Protein AF-X0ZA15-F1 (afdb_monomer_lite)

Secondary structure (DSSP, 8-state):
--SSTT----PPPPPTTS---HHHHHHH--TT--EEEEESSPTTT-----HHHHHHHHHHHHHTT-EEEEE-TTTT---TT-----GGGSTTTGGGEEEE--HHHHTS-GGG---

Radius of gyration: 14.62 Å; chains: 1; bounding box: 36×33×31 Å

Sequence (115 aa):
MSAFFDLRVIEVERKSDFSPNIDKIKKSITDKTKAILINSPNNPTGYSLSTNELQEIVEIVKKHDLYLISDEVYENYLYDDSKHTSPASLNDMFERTITINAMSKLYSATGFRLG

Structure (mmCIF, N/CA/C/O backbone):
data_AF-X0ZA15-F1
#
_entry.id   AF-X0ZA15-F1
#
loop_
_atom_site.group_PDB
_atom_site.id
_atom_site.type_symbol
_atom_site.label_atom_id
_atom_site.label_alt_id
_atom_site.label_comp_id
_atom_site.label_asym_id
_atom_site.label_entity_id
_atom_site.label_seq_id
_atom_site.pdbx_PDB_ins_code
_atom_site.Cartn_x
_atom_site.Cartn_y
_atom_site.Cartn_z
_atom_site.occupancy
_atom_site.B_iso_or_equiv
_atom_site.auth_seq_id
_atom_site.auth_comp_id
_atom_site.auth_asym_id
_atom_site.auth_atom_id
_atom_site.pdbx_PDB_model_num
ATOM 1 N N . MET A 1 1 ? -21.222 -8.356 -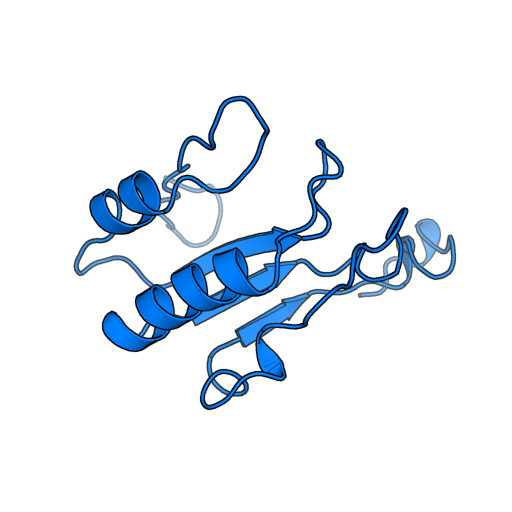4.571 1.00 56.59 1 MET A N 1
ATOM 2 C CA . MET A 1 1 ? -20.645 -9.337 -3.629 1.00 56.59 1 MET A CA 1
ATOM 3 C C . MET A 1 1 ? -19.514 -10.013 -4.381 1.00 56.59 1 MET A C 1
ATOM 5 O O . MET A 1 1 ? -19.732 -10.328 -5.545 1.00 56.59 1 MET A O 1
ATOM 9 N N . SER A 1 2 ? -18.304 -10.083 -3.817 1.00 63.50 2 SER A N 1
ATOM 10 C CA . SER A 1 2 ? -17.169 -10.747 -4.478 1.00 63.50 2 SER A CA 1
ATOM 11 C C . SER A 1 2 ? -17.536 -12.191 -4.835 1.00 63.50 2 SER A C 1
ATOM 13 O O . SER A 1 2 ? -18.229 -12.844 -4.060 1.00 63.50 2 SER A O 1
ATOM 15 N N . ALA A 1 3 ? -17.061 -12.695 -5.978 1.00 69.06 3 ALA A N 1
ATOM 16 C CA . ALA A 1 3 ? -17.222 -14.104 -6.359 1.00 69.06 3 ALA A CA 1
ATOM 17 C C . ALA A 1 3 ? -16.435 -15.063 -5.441 1.00 69.06 3 ALA A C 1
ATOM 19 O O . ALA A 1 3 ? -16.658 -16.269 -5.467 1.00 69.06 3 ALA A O 1
ATOM 20 N N . PHE A 1 4 ? -15.526 -14.520 -4.624 1.00 73.06 4 PHE A N 1
ATOM 21 C CA . PHE A 1 4 ? -14.681 -15.261 -3.698 1.00 73.06 4 PHE A CA 1
ATOM 22 C C . PHE A 1 4 ? -14.786 -14.668 -2.284 1.00 73.06 4 PHE A C 1
ATOM 24 O O . PHE A 1 4 ? -14.691 -13.449 -2.104 1.00 73.06 4 PHE A O 1
ATOM 31 N N . PHE A 1 5 ? -14.954 -15.542 -1.288 1.00 83.44 5 PHE A N 1
ATOM 32 C CA . PHE A 1 5 ? -14.894 -15.239 0.151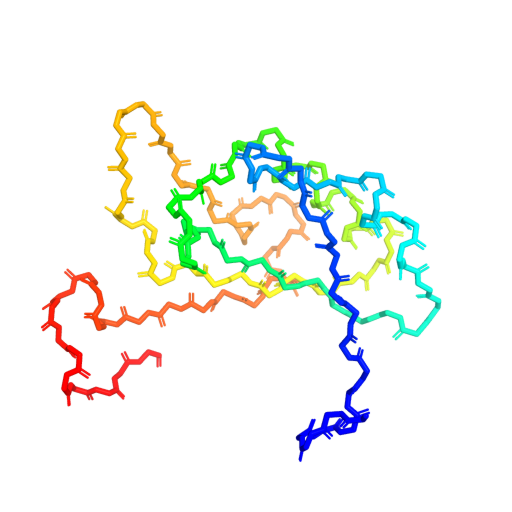 1.00 83.44 5 PHE A CA 1
ATOM 33 C C . PHE A 1 5 ? -15.931 -14.236 0.695 1.00 83.44 5 PHE A C 1
ATOM 35 O O . PHE A 1 5 ? -15.707 -13.657 1.755 1.00 83.44 5 PHE A O 1
ATOM 42 N N . ASP A 1 6 ? -17.044 -14.001 -0.011 1.00 87.00 6 ASP A N 1
ATOM 43 C CA . ASP A 1 6 ? -18.139 -13.110 0.422 1.00 87.00 6 ASP A CA 1
ATOM 44 C C . ASP A 1 6 ? -17.694 -11.692 0.837 1.00 87.00 6 ASP A C 1
ATOM 46 O O . ASP A 1 6 ? -18.347 -10.997 1.620 1.00 87.00 6 ASP A O 1
ATOM 50 N N . LEU A 1 7 ? -16.581 -11.221 0.268 1.00 91.00 7 LEU A N 1
ATOM 51 C CA . LEU A 1 7 ? -16.024 -9.905 0.564 1.00 91.00 7 LEU A CA 1
ATOM 52 C C . LEU A 1 7 ? -16.817 -8.785 -0.125 1.00 91.00 7 LEU A C 1
ATOM 54 O O . LEU A 1 7 ? -17.285 -8.905 -1.266 1.00 91.00 7 LEU A O 1
ATOM 58 N N . ARG A 1 8 ? -16.906 -7.638 0.558 1.00 93.25 8 ARG A N 1
ATOM 59 C CA . ARG A 1 8 ? -17.318 -6.363 -0.037 1.00 93.25 8 ARG A CA 1
ATOM 60 C C . ARG A 1 8 ? -16.074 -5.528 -0.323 1.00 93.25 8 ARG A C 1
ATOM 62 O O . ARG A 1 8 ? -15.485 -4.973 0.598 1.00 93.25 8 ARG A O 1
ATOM 69 N N . VAL A 1 9 ? -15.716 -5.419 -1.598 1.00 94.56 9 VAL A N 1
ATOM 70 C CA . VAL A 1 9 ? -14.638 -4.537 -2.056 1.00 94.56 9 VAL A CA 1
ATOM 71 C C . VAL A 1 9 ? -15.174 -3.112 -2.160 1.00 94.56 9 VAL A C 1
ATOM 73 O O . VAL A 1 9 ? -16.250 -2.891 -2.719 1.00 94.56 9 VAL A O 1
ATOM 76 N N . ILE A 1 10 ? -14.435 -2.161 -1.592 1.00 96.56 10 ILE A N 1
ATOM 77 C CA . ILE A 1 10 ? -14.678 -0.728 -1.747 1.00 96.56 10 ILE A CA 1
ATOM 78 C C . ILE A 1 10 ? -13.496 -0.159 -2.517 1.00 96.56 10 ILE A C 1
ATOM 80 O O . ILE A 1 10 ? -12.383 -0.105 -1.998 1.00 96.56 10 ILE A O 1
ATOM 84 N N . GLU A 1 11 ? -13.738 0.240 -3.759 1.00 96.56 11 GLU A N 1
ATOM 85 C CA . GLU A 1 11 ? -12.735 0.935 -4.556 1.00 96.56 11 GLU A CA 1
ATOM 86 C C . GLU A 1 11 ? -12.672 2.399 -4.124 1.00 96.56 11 GLU A C 1
ATOM 88 O O . GLU A 1 11 ? -13.690 3.093 -4.062 1.00 96.56 11 GLU A O 1
ATOM 93 N N . VAL A 1 12 ? -11.465 2.866 -3.811 1.00 97.69 12 VAL A N 1
ATOM 94 C CA . VAL A 1 12 ? -11.225 4.255 -3.432 1.00 97.69 12 VAL A CA 1
ATOM 95 C C . VAL A 1 12 ? -10.633 4.987 -4.624 1.00 97.69 12 VAL A C 1
ATOM 97 O O . VAL A 1 12 ? -9.548 4.663 -5.100 1.00 97.69 12 VAL A O 1
ATOM 100 N N . GLU A 1 13 ? -11.348 5.999 -5.100 1.00 96.44 13 GLU A N 1
ATOM 101 C CA . GLU A 1 13 ? -10.884 6.817 -6.212 1.00 96.44 13 GLU A CA 1
ATOM 102 C C . GLU A 1 13 ? -9.629 7.613 -5.814 1.00 96.44 13 GLU A C 1
ATOM 104 O O . GLU A 1 13 ? -9.646 8.424 -4.882 1.00 96.44 13 GLU A O 1
ATOM 109 N N . ARG A 1 14 ? -8.544 7.386 -6.550 1.00 96.12 14 ARG A N 1
ATOM 110 C CA . ARG A 1 14 ? -7.279 8.128 -6.465 1.00 96.12 14 ARG A CA 1
ATOM 111 C C . ARG A 1 14 ? -7.404 9.572 -6.960 1.00 96.12 14 ARG A C 1
ATOM 113 O O . ARG A 1 14 ? -8.439 9.981 -7.484 1.00 96.12 14 ARG A O 1
ATOM 120 N N . LYS A 1 15 ? -6.348 10.364 -6.781 1.00 97.94 15 LYS A N 1
ATOM 121 C CA . LYS A 1 15 ? -6.258 11.709 -7.369 1.00 97.94 15 LYS A CA 1
ATOM 122 C C . LYS A 1 15 ? -5.917 11.631 -8.866 1.00 97.94 15 LYS A C 1
ATOM 124 O O . LYS A 1 15 ? -5.568 10.570 -9.384 1.00 97.94 15 LYS A O 1
ATOM 129 N N . SER A 1 16 ? -6.024 12.759 -9.568 1.00 97.25 16 SER A N 1
ATOM 130 C CA . SER A 1 16 ? -5.769 12.854 -11.016 1.00 97.25 16 SER A CA 1
ATOM 131 C C . SER A 1 16 ? -4.322 12.547 -11.415 1.00 97.25 16 SER A C 1
ATOM 133 O O . SER A 1 16 ? -4.082 12.138 -12.543 1.00 97.25 16 SER A O 1
ATOM 135 N N . ASP A 1 17 ? -3.375 12.729 -10.496 1.00 96.31 17 ASP A N 1
ATOM 136 C CA . ASP A 1 17 ? -1.950 12.397 -10.643 1.00 96.31 17 ASP A CA 1
ATOM 137 C C . ASP A 1 17 ? -1.623 10.944 -10.250 1.00 96.31 17 ASP A C 1
ATOM 139 O O . ASP A 1 17 ? -0.460 10.566 -10.153 1.00 96.31 17 ASP A O 1
ATOM 143 N N . PHE A 1 18 ? -2.658 10.133 -10.014 1.00 96.44 18 PHE A N 1
ATOM 144 C CA . PHE A 1 18 ? -2.599 8.748 -9.553 1.00 96.44 18 PHE A CA 1
ATOM 145 C C . PHE A 1 18 ? -2.149 8.528 -8.105 1.00 96.44 18 PHE A C 1
ATOM 147 O O . PHE A 1 18 ? -2.189 7.380 -7.656 1.00 96.44 18 PHE A O 1
ATOM 154 N N . SER A 1 19 ? -1.837 9.590 -7.355 1.00 96.25 19 SER A N 1
ATOM 155 C CA . SER A 1 19 ? -1.539 9.493 -5.924 1.00 96.25 19 SER A CA 1
ATOM 156 C C . SER A 1 19 ? -2.757 9.026 -5.112 1.00 96.25 19 SER A C 1
ATOM 158 O O . SER A 1 19 ? -3.916 9.250 -5.510 1.00 96.25 19 SER A O 1
ATOM 160 N N . PRO A 1 20 ? -2.548 8.370 -3.956 1.00 97.06 20 PRO A N 1
ATOM 161 C CA . PRO A 1 20 ? -3.642 7.977 -3.081 1.00 97.06 20 PRO A CA 1
ATOM 162 C C . PRO A 1 20 ? -4.442 9.193 -2.593 1.00 97.06 20 PRO A C 1
ATOM 164 O O . PRO A 1 20 ? -3.913 10.253 -2.249 1.00 97.06 20 PRO A O 1
ATOM 167 N N . ASN A 1 21 ? -5.761 9.025 -2.508 1.00 97.94 21 ASN A N 1
ATOM 168 C CA . ASN A 1 21 ? -6.638 10.014 -1.893 1.00 97.94 21 ASN A CA 1
ATOM 169 C C . ASN A 1 21 ? -6.907 9.638 -0.430 1.00 97.94 21 ASN A C 1
ATOM 171 O O . ASN A 1 21 ? -7.891 8.968 -0.118 1.00 97.94 21 ASN A O 1
ATOM 175 N N . ILE A 1 22 ? -6.020 10.081 0.462 1.00 97.94 22 ILE A N 1
ATOM 176 C CA . ILE A 1 22 ? -6.044 9.761 1.897 1.00 97.94 22 ILE A CA 1
ATOM 177 C C . ILE A 1 22 ? -7.393 10.102 2.553 1.00 97.94 22 ILE A C 1
ATOM 179 O O . ILE A 1 22 ? -7.913 9.317 3.348 1.00 97.94 22 ILE A O 1
ATOM 183 N N . ASP A 1 23 ? -8.018 11.221 2.183 1.00 98.06 23 ASP A N 1
ATOM 184 C CA . ASP A 1 23 ? -9.322 11.612 2.729 1.00 98.06 23 ASP A CA 1
ATOM 185 C C . ASP A 1 23 ? -10.448 10.675 2.288 1.00 98.06 23 ASP A C 1
ATOM 187 O O . ASP A 1 23 ? -11.320 10.327 3.090 1.00 98.06 23 ASP A O 1
ATOM 191 N N . LYS A 1 24 ? -10.438 10.232 1.024 1.00 98.31 24 LYS A N 1
ATOM 192 C CA . LYS A 1 24 ? -11.405 9.238 0.542 1.00 98.31 24 LYS A CA 1
ATOM 193 C C . LYS A 1 24 ? -11.168 7.865 1.174 1.00 98.31 24 LYS A C 1
ATOM 195 O O . LYS A 1 24 ? -12.152 7.191 1.476 1.00 98.31 24 LYS A O 1
ATOM 200 N N . ILE A 1 25 ? -9.915 7.478 1.443 1.00 98.31 25 ILE A N 1
ATOM 201 C CA . ILE A 1 25 ? -9.602 6.249 2.195 1.00 98.31 25 ILE A CA 1
ATOM 202 C C . ILE A 1 25 ? -10.248 6.327 3.581 1.00 98.31 25 ILE A C 1
ATOM 204 O O . ILE A 1 25 ? -11.065 5.472 3.918 1.00 98.31 25 ILE A O 1
ATOM 208 N N . LYS A 1 26 ? -9.975 7.394 4.346 1.00 98.12 26 LYS A N 1
ATOM 209 C CA . LYS A 1 26 ? -10.539 7.600 5.694 1.00 98.12 26 LYS A CA 1
ATOM 210 C C . LYS A 1 26 ? -12.071 7.547 5.699 1.00 98.12 26 LYS A C 1
ATOM 212 O O . LYS A 1 26 ? -12.654 6.884 6.549 1.00 98.12 26 LYS A O 1
ATOM 217 N N . LYS A 1 27 ? -12.728 8.203 4.734 1.00 98.25 27 LYS A N 1
ATOM 218 C CA . LYS A 1 27 ? -14.201 8.219 4.606 1.00 98.25 27 LYS A CA 1
ATOM 219 C C . LYS A 1 27 ? -14.812 6.868 4.223 1.00 98.25 27 LYS A C 1
ATOM 221 O O . LYS A 1 27 ? -16.002 6.670 4.445 1.00 98.25 27 LYS A O 1
ATOM 226 N N . SER A 1 28 ? -14.029 5.968 3.633 1.00 98.00 28 SER A N 1
ATOM 227 C CA . SER A 1 28 ? -14.498 4.650 3.188 1.00 98.00 28 SER A CA 1
ATOM 228 C C . SER A 1 28 ? -14.434 3.586 4.288 1.00 98.00 28 SER A C 1
ATOM 230 O O . SER A 1 28 ? -14.975 2.493 4.120 1.00 98.00 28 SER A O 1
ATOM 232 N N . ILE A 1 29 ? -13.772 3.884 5.410 1.00 98.25 29 ILE A N 1
ATOM 233 C CA . ILE A 1 29 ? -13.631 2.959 6.535 1.00 98.25 29 ILE A CA 1
ATOM 234 C C . ILE A 1 29 ? -14.935 2.885 7.327 1.00 98.25 29 ILE A C 1
ATOM 236 O O . ILE A 1 29 ? -15.582 3.889 7.611 1.00 98.25 29 ILE A O 1
ATOM 240 N N . THR A 1 30 ? -15.300 1.664 7.703 1.00 97.81 30 THR A N 1
ATOM 241 C CA . THR A 1 30 ? -16.451 1.348 8.554 1.00 97.81 30 THR A CA 1
ATOM 242 C C . THR A 1 30 ? -16.042 0.292 9.578 1.00 97.81 30 THR A C 1
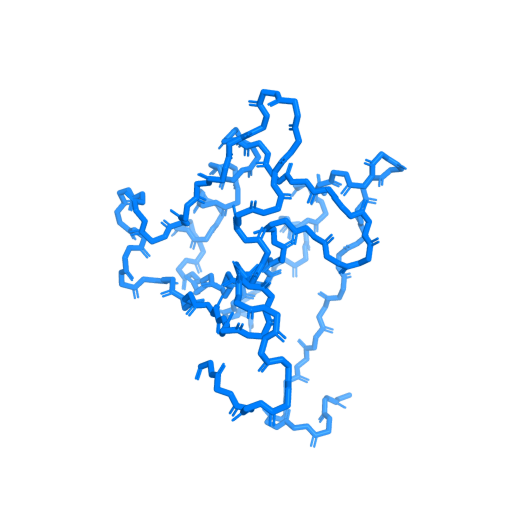ATOM 244 O O . THR A 1 30 ? -15.003 -0.346 9.419 1.00 97.81 30 THR A O 1
ATOM 247 N N . ASP A 1 31 ? -16.906 -0.005 10.547 1.00 97.44 31 ASP A N 1
ATOM 248 C CA . ASP A 1 31 ? -16.675 -1.082 11.529 1.00 97.44 31 ASP A CA 1
ATOM 249 C C . ASP A 1 31 ? -16.561 -2.484 10.890 1.00 97.44 31 ASP A C 1
ATOM 251 O O . ASP A 1 31 ? -16.126 -3.448 11.522 1.00 97.44 31 ASP A O 1
ATOM 255 N N . LYS A 1 32 ? -16.955 -2.618 9.614 1.00 96.88 32 LYS A N 1
ATOM 256 C CA . LYS A 1 32 ? -16.823 -3.854 8.830 1.00 96.88 32 LYS A CA 1
ATOM 257 C C . LYS A 1 32 ? -15.521 -3.931 8.031 1.00 96.88 32 LYS A C 1
ATOM 259 O O . LYS A 1 32 ? -15.244 -4.986 7.463 1.00 96.88 32 LYS A O 1
ATOM 264 N N . THR A 1 33 ? -14.741 -2.855 7.950 1.00 98.00 33 THR A N 1
ATOM 265 C CA . THR A 1 33 ? -13.461 -2.849 7.232 1.00 98.00 33 THR A CA 1
ATOM 266 C C . THR A 1 33 ? -12.466 -3.756 7.955 1.00 98.00 33 THR A C 1
ATOM 268 O O . THR A 1 33 ? -12.370 -3.722 9.178 1.00 98.00 33 THR A O 1
ATOM 271 N N . LYS A 1 34 ? -11.747 -4.600 7.203 1.00 97.50 34 LYS A N 1
ATOM 272 C CA . LYS A 1 34 ? -10.759 -5.551 7.753 1.00 97.50 34 LYS A CA 1
ATOM 273 C C . LYS A 1 34 ? -9.350 -5.359 7.216 1.00 97.50 34 LYS A C 1
ATOM 275 O O . LYS A 1 34 ? -8.390 -5.658 7.916 1.00 97.50 34 LYS A O 1
ATOM 280 N N . ALA A 1 35 ? -9.226 -4.856 5.994 1.00 98.06 35 ALA A N 1
ATOM 281 C CA . ALA A 1 35 ? -7.936 -4.633 5.373 1.00 98.06 35 ALA A CA 1
ATOM 282 C C . ALA A 1 35 ? -7.985 -3.461 4.395 1.00 98.06 35 ALA A C 1
ATOM 284 O O . ALA A 1 35 ? -9.050 -3.114 3.876 1.00 98.06 35 ALA A O 1
ATOM 285 N N . ILE A 1 36 ? -6.811 -2.900 4.127 1.00 98.44 36 ILE A N 1
ATOM 286 C CA . ILE A 1 36 ? -6.532 -2.030 2.986 1.00 98.44 36 ILE A CA 1
ATOM 287 C C . ILE A 1 36 ? -5.598 -2.803 2.056 1.00 98.44 36 ILE A C 1
ATOM 289 O O . ILE A 1 36 ? -4.659 -3.436 2.528 1.00 98.44 36 ILE A O 1
ATOM 293 N N . LEU A 1 37 ? -5.854 -2.759 0.749 1.00 98.31 37 LEU A N 1
ATOM 294 C CA . LEU A 1 37 ? -4.950 -3.295 -0.265 1.00 98.31 37 LEU A CA 1
ATOM 295 C C . LEU A 1 37 ? -4.292 -2.134 -1.002 1.00 98.31 37 LEU A C 1
ATOM 297 O O . LEU A 1 37 ? -4.986 -1.253 -1.510 1.00 98.31 37 LEU A O 1
ATOM 301 N N . ILE A 1 38 ? -2.967 -2.159 -1.074 1.00 98.19 38 ILE A N 1
ATOM 302 C CA . ILE A 1 38 ? -2.166 -1.251 -1.891 1.00 98.19 38 ILE A CA 1
ATOM 303 C C . ILE A 1 38 ? -1.333 -2.056 -2.884 1.00 98.19 38 ILE A C 1
ATOM 305 O O . ILE A 1 38 ? -0.933 -3.183 -2.606 1.00 98.19 38 ILE A O 1
ATOM 309 N N . ASN A 1 39 ? -1.059 -1.461 -4.041 1.00 97.94 39 ASN A N 1
ATOM 310 C CA . ASN A 1 39 ? -0.122 -1.999 -5.017 1.00 97.94 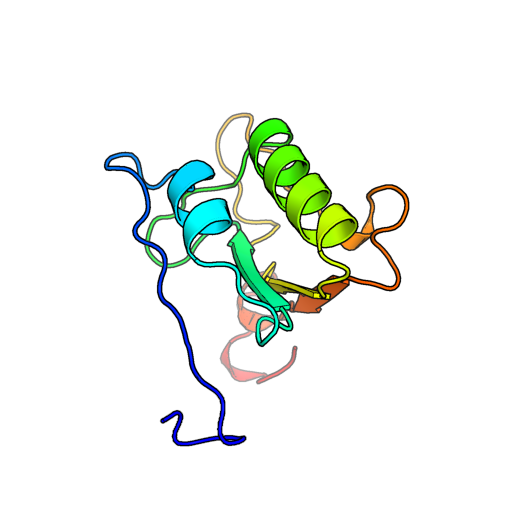39 ASN A CA 1
ATOM 311 C C . ASN A 1 39 ? 0.870 -0.898 -5.387 1.00 97.94 39 ASN A C 1
ATOM 313 O O . ASN A 1 39 ? 0.472 0.095 -6.002 1.00 97.94 39 ASN A O 1
ATOM 317 N N . SER A 1 40 ? 2.121 -1.064 -4.956 1.00 97.19 40 SER A N 1
ATOM 318 C CA . SER A 1 40 ? 3.189 -0.077 -5.105 1.00 97.19 40 SER A CA 1
ATOM 319 C C . SER A 1 40 ? 4.545 -0.780 -5.258 1.00 97.19 40 SER A C 1
ATOM 321 O O . SER A 1 40 ? 4.923 -1.517 -4.348 1.00 97.19 40 SER A O 1
ATOM 323 N N . PRO A 1 41 ? 5.300 -0.527 -6.343 1.00 97.12 41 PRO A N 1
ATOM 324 C CA . 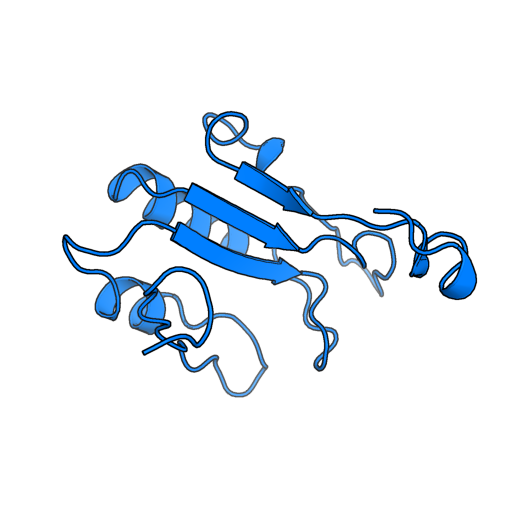PRO A 1 41 ? 4.928 0.264 -7.521 1.00 97.12 41 PRO A CA 1
ATOM 325 C C . PRO A 1 41 ? 3.671 -0.249 -8.240 1.00 97.12 41 PRO A C 1
ATOM 327 O O . PRO A 1 41 ? 3.450 -1.454 -8.379 1.00 97.12 41 PRO A O 1
ATOM 330 N N . ASN A 1 42 ? 2.810 0.683 -8.653 1.00 97.19 42 ASN A N 1
ATOM 331 C CA . ASN A 1 42 ? 1.465 0.368 -9.118 1.00 97.19 42 ASN A CA 1
ATOM 332 C C . ASN A 1 42 ? 1.433 -0.137 -10.564 1.00 97.19 42 ASN A C 1
ATOM 334 O O . ASN A 1 42 ? 1.951 0.496 -11.480 1.00 97.19 42 ASN A O 1
ATOM 338 N N . ASN A 1 43 ? 0.679 -1.203 -10.794 1.00 96.38 43 ASN A N 1
ATOM 339 C CA . ASN A 1 43 ? 0.123 -1.562 -12.089 1.00 96.38 43 ASN A CA 1
ATOM 340 C C . ASN A 1 43 ? -1.370 -1.163 -12.100 1.00 96.38 43 ASN A C 1
ATOM 342 O O . ASN A 1 43 ? -2.103 -1.595 -11.208 1.00 96.38 43 ASN A O 1
ATOM 346 N N . PRO A 1 44 ? -1.864 -0.373 -13.077 1.00 95.88 44 PRO A N 1
ATOM 347 C CA . PRO A 1 44 ? -1.239 -0.058 -14.364 1.00 95.88 44 PRO A CA 1
ATOM 348 C C . PRO A 1 44 ? -0.502 1.278 -14.464 1.00 95.88 44 PRO A C 1
ATOM 350 O O . PRO A 1 44 ? 0.027 1.566 -15.533 1.00 95.88 44 PRO A O 1
ATOM 353 N N . THR A 1 45 ? -0.481 2.126 -13.432 1.00 95.81 45 THR A N 1
ATOM 354 C CA . THR A 1 45 ? -0.043 3.523 -13.638 1.00 95.81 45 THR A CA 1
ATOM 355 C C . THR A 1 45 ? 1.428 3.808 -13.413 1.00 95.81 45 THR A C 1
ATOM 357 O O . THR A 1 45 ? 1.853 4.927 -13.672 1.00 95.81 45 THR A O 1
ATOM 360 N N . GLY A 1 46 ? 2.201 2.850 -12.908 1.00 94.56 46 GLY A N 1
ATOM 361 C CA . GLY A 1 46 ? 3.606 3.048 -12.545 1.00 94.56 46 GLY A CA 1
ATOM 362 C C . GLY A 1 46 ? 3.813 3.949 -11.323 1.00 94.56 46 G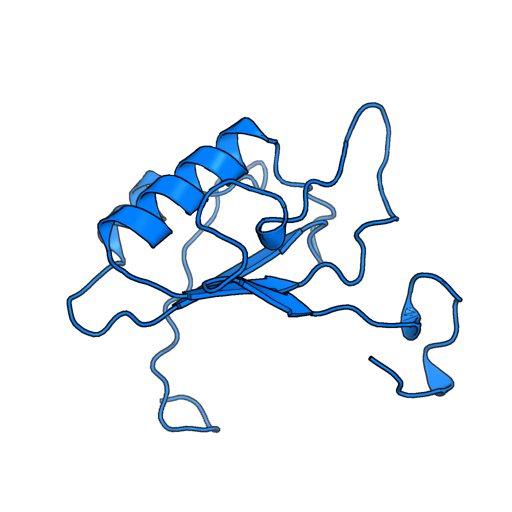LY A C 1
ATOM 363 O O . GLY A 1 46 ? 4.950 4.215 -10.946 1.00 94.56 46 GLY A O 1
ATOM 364 N N . TYR A 1 47 ? 2.733 4.421 -10.690 1.00 95.38 47 TYR A N 1
ATOM 365 C CA . TYR A 1 47 ? 2.825 5.291 -9.522 1.00 95.38 47 TYR A CA 1
ATOM 366 C C . TYR A 1 47 ? 3.447 4.524 -8.353 1.00 95.38 47 TYR A C 1
ATOM 368 O O . TYR A 1 47 ? 2.974 3.444 -7.998 1.00 95.38 47 TYR A O 1
ATOM 376 N N . SER A 1 48 ? 4.489 5.089 -7.753 1.00 95.75 48 SER A N 1
ATOM 377 C CA . SER A 1 48 ? 5.147 4.536 -6.570 1.00 95.75 48 SER A CA 1
ATOM 378 C C . SER A 1 48 ? 4.836 5.427 -5.379 1.00 95.75 48 SER A C 1
ATOM 380 O O . SER A 1 48 ? 5.046 6.636 -5.452 1.00 95.75 48 SER A O 1
ATOM 382 N N . LEU A 1 49 ? 4.319 4.837 -4.300 1.00 95.94 49 LEU A N 1
ATOM 383 C CA . LEU A 1 49 ? 4.001 5.578 -3.082 1.00 95.94 49 LEU A CA 1
ATOM 384 C C . LEU A 1 49 ? 5.259 6.230 -2.514 1.00 95.94 49 LEU A C 1
ATOM 386 O O . LEU A 1 49 ? 6.281 5.569 -2.321 1.00 95.94 49 LEU A O 1
ATOM 390 N N . SER A 1 50 ? 5.161 7.515 -2.184 1.00 94.06 50 SER A N 1
ATOM 391 C CA . SER A 1 50 ? 6.184 8.159 -1.367 1.00 94.06 50 SER A CA 1
ATOM 392 C C . SER A 1 50 ? 6.148 7.621 0.067 1.00 94.06 50 SER A C 1
ATOM 394 O O . SER A 1 50 ? 5.116 7.154 0.559 1.00 94.06 50 SER A O 1
ATOM 396 N N . THR A 1 51 ? 7.265 7.742 0.788 1.00 92.19 51 THR A N 1
ATOM 397 C CA . THR A 1 51 ? 7.334 7.368 2.209 1.00 92.19 51 THR A CA 1
ATOM 398 C C . THR A 1 51 ? 6.289 8.107 3.050 1.00 92.19 51 THR A C 1
ATOM 400 O O . THR A 1 51 ? 5.705 7.508 3.949 1.00 92.19 51 THR A O 1
ATOM 403 N N . ASN A 1 52 ? 6.005 9.375 2.738 1.00 94.56 52 ASN A N 1
ATOM 404 C CA . ASN A 1 52 ? 5.012 10.171 3.464 1.00 94.56 52 ASN A CA 1
ATOM 405 C C . ASN A 1 52 ? 3.590 9.631 3.254 1.00 94.56 52 ASN A C 1
ATOM 407 O O . ASN A 1 52 ? 2.851 9.455 4.217 1.00 94.56 52 ASN A O 1
ATOM 411 N N . GLU A 1 53 ? 3.217 9.310 2.015 1.00 96.81 53 GLU A N 1
ATOM 412 C CA . GLU A 1 53 ? 1.895 8.743 1.718 1.00 96.81 53 GLU A CA 1
ATOM 413 C C . GLU A 1 53 ? 1.726 7.354 2.331 1.00 96.81 53 GLU A C 1
ATOM 415 O O . GLU A 1 53 ? 0.659 7.030 2.857 1.00 96.81 53 GLU A O 1
ATOM 420 N N . LEU A 1 54 ? 2.786 6.538 2.310 1.00 97.44 54 LEU A N 1
ATOM 421 C CA . LEU A 1 54 ? 2.784 5.250 2.990 1.00 97.44 54 LEU A CA 1
ATOM 422 C C . LEU A 1 54 ? 2.579 5.421 4.502 1.00 97.44 54 LEU A C 1
ATOM 424 O O . LEU A 1 54 ? 1.775 4.697 5.085 1.00 97.44 54 LEU A O 1
ATOM 428 N N . GLN A 1 55 ? 3.252 6.388 5.132 1.00 97.25 55 GLN A N 1
ATOM 429 C CA . GLN A 1 55 ? 3.064 6.690 6.554 1.00 97.25 55 GLN A CA 1
ATOM 430 C C . GLN A 1 55 ? 1.622 7.104 6.864 1.00 97.25 55 GLN A C 1
ATOM 432 O O . GLN A 1 55 ? 1.048 6.614 7.832 1.00 97.25 55 GLN A O 1
ATOM 437 N N . GLU A 1 56 ? 0.989 7.931 6.027 1.00 98.31 56 GLU A N 1
ATOM 438 C CA . GLU A 1 56 ? -0.421 8.293 6.219 1.00 98.31 56 GLU A CA 1
ATOM 439 C C . GLU A 1 56 ? -1.352 7.073 6.162 1.00 98.31 56 GLU A C 1
ATOM 441 O O . GLU A 1 56 ? -2.297 6.977 6.949 1.00 98.31 56 GLU A O 1
ATOM 446 N N . ILE A 1 57 ? -1.084 6.121 5.262 1.00 98.38 57 ILE A N 1
ATOM 447 C CA . ILE A 1 57 ? -1.841 4.864 5.170 1.00 98.38 57 ILE A CA 1
ATOM 448 C C . ILE A 1 57 ? -1.582 3.985 6.399 1.00 98.38 57 ILE A C 1
ATOM 450 O O . ILE A 1 57 ? -2.529 3.449 6.974 1.00 98.38 57 ILE A O 1
ATOM 454 N N . VAL A 1 58 ? -0.330 3.867 6.841 1.00 98.12 58 VAL A N 1
ATOM 455 C CA . VAL A 1 58 ? 0.062 3.103 8.036 1.00 98.12 58 VAL A CA 1
ATOM 456 C C . VAL A 1 58 ? -0.635 3.629 9.286 1.00 98.12 58 VAL A C 1
ATOM 458 O O . VAL A 1 58 ? -1.196 2.843 10.046 1.00 98.12 58 VAL A O 1
ATOM 461 N N . GLU A 1 59 ? -0.692 4.946 9.475 1.00 98.38 59 GLU A N 1
ATOM 462 C CA . GLU A 1 59 ? -1.391 5.541 10.616 1.00 98.38 59 GLU A CA 1
ATOM 463 C C . GLU A 1 59 ? -2.893 5.229 10.597 1.00 98.38 59 GLU A C 1
ATOM 465 O O . GLU A 1 59 ? -3.488 4.953 11.640 1.00 98.38 59 GLU A O 1
ATOM 470 N N . ILE A 1 60 ? -3.518 5.193 9.415 1.00 98.38 60 ILE A N 1
ATOM 471 C CA . ILE A 1 60 ? -4.911 4.750 9.269 1.00 98.38 60 ILE A CA 1
ATOM 472 C C . ILE A 1 60 ? -5.052 3.274 9.660 1.00 98.38 60 ILE A C 1
ATOM 474 O O . ILE A 1 60 ? -5.953 2.930 10.427 1.00 98.38 60 ILE A O 1
ATOM 478 N N . VAL A 1 61 ? -4.171 2.408 9.154 1.00 98.56 61 VAL A N 1
ATOM 479 C CA . VAL A 1 61 ? -4.185 0.967 9.444 1.00 98.56 61 VAL A CA 1
ATOM 480 C C . VAL A 1 61 ? -4.056 0.717 10.946 1.00 98.56 61 VAL A C 1
ATOM 482 O O . VAL A 1 61 ? -4.872 -0.009 11.513 1.00 98.56 61 VAL A O 1
ATOM 485 N N . LYS A 1 62 ? -3.101 1.378 11.611 1.00 98.00 62 LYS A N 1
ATOM 486 C CA . LYS A 1 62 ? -2.886 1.279 13.062 1.00 98.00 62 LYS A CA 1
ATOM 487 C C . LYS A 1 62 ? -4.083 1.805 13.848 1.00 98.00 62 LYS A C 1
ATOM 489 O O . LYS A 1 62 ? -4.563 1.130 14.754 1.00 98.00 62 LYS A O 1
ATOM 494 N N . LYS A 1 63 ? -4.601 2.982 13.482 1.00 98.12 63 LYS A N 1
ATOM 495 C CA . LYS A 1 63 ? -5.740 3.619 14.161 1.00 98.12 63 LYS A CA 1
ATOM 496 C C . LYS A 1 63 ? -7.000 2.752 14.151 1.00 98.12 63 LYS A C 1
ATOM 498 O O . LYS A 1 63 ? -7.777 2.805 15.101 1.00 98.12 63 LYS A O 1
ATOM 503 N N . HIS A 1 64 ? -7.220 2.008 13.072 1.00 98.06 64 HIS A N 1
ATOM 504 C CA . HIS A 1 64 ? -8.429 1.213 12.867 1.00 98.06 64 HIS A CA 1
ATOM 505 C C . HIS A 1 64 ? -8.214 -0.296 13.065 1.00 98.06 64 HIS A C 1
ATOM 507 O O . HIS A 1 64 ? -9.128 -1.061 12.770 1.00 98.06 64 HIS A O 1
ATOM 513 N N . ASP A 1 65 ? -7.043 -0.714 13.566 1.00 97.88 65 ASP A N 1
ATOM 514 C CA . ASP A 1 65 ? -6.678 -2.122 13.789 1.00 97.88 65 ASP A CA 1
ATOM 515 C C . ASP A 1 65 ? -6.899 -2.998 12.538 1.00 97.88 65 ASP A C 1
ATOM 517 O O . ASP A 1 65 ? -7.473 -4.084 12.587 1.00 97.88 65 ASP A O 1
ATOM 521 N N . LEU A 1 66 ? -6.482 -2.484 11.377 1.00 98.50 66 LEU A N 1
ATOM 522 C CA . LEU A 1 66 ? -6.650 -3.149 10.083 1.00 98.50 66 LEU A CA 1
ATOM 523 C C . LEU A 1 66 ? -5.405 -3.965 9.712 1.00 98.50 66 LEU A C 1
ATOM 525 O O . LEU A 1 66 ? -4.313 -3.749 10.243 1.00 98.50 66 LEU A O 1
ATOM 529 N N . TYR A 1 67 ? -5.561 -4.858 8.736 1.00 98.69 67 TYR A N 1
ATOM 530 C CA . TYR A 1 67 ? -4.436 -5.415 7.984 1.00 98.69 67 TYR A CA 1
ATOM 531 C C . TYR A 1 67 ? -4.090 -4.540 6.773 1.00 98.69 67 TYR A C 1
ATOM 533 O O . TYR A 1 67 ? -4.965 -3.906 6.174 1.00 98.69 67 TYR A O 1
ATOM 541 N N . LEU A 1 68 ? -2.823 -4.550 6.370 1.00 98.75 68 LEU A N 1
ATOM 542 C CA . LEU A 1 68 ? -2.363 -3.970 5.112 1.00 98.75 68 LEU A CA 1
ATOM 543 C C . LEU A 1 68 ? -1.901 -5.085 4.176 1.00 98.75 68 LEU A C 1
ATOM 545 O O . LEU A 1 68 ? -0.946 -5.792 4.471 1.00 98.75 68 LEU A O 1
ATOM 549 N N . ILE A 1 69 ? -2.569 -5.242 3.040 1.00 98.69 69 ILE A N 1
ATOM 550 C CA . ILE A 1 69 ? -2.126 -6.126 1.962 1.00 98.69 69 ILE A CA 1
ATOM 551 C C . ILE A 1 69 ? -1.296 -5.274 1.006 1.00 98.69 69 ILE A C 1
ATOM 553 O O . ILE A 1 69 ? -1.817 -4.331 0.410 1.00 98.69 69 ILE A O 1
ATOM 557 N N . SER A 1 70 ? -0.011 -5.586 0.892 1.00 98.62 70 SER A N 1
ATOM 558 C CA . SER A 1 70 ? 0.959 -4.823 0.111 1.00 98.62 70 SER A CA 1
ATOM 559 C C . SER A 1 70 ? 1.427 -5.663 -1.070 1.00 98.62 70 SER A C 1
ATOM 561 O O . SER A 1 70 ? 2.186 -6.613 -0.895 1.00 98.62 70 SER A O 1
ATOM 563 N N . ASP A 1 71 ? 0.934 -5.354 -2.269 1.00 98.44 71 ASP A N 1
ATOM 564 C CA . ASP A 1 71 ? 1.433 -5.949 -3.509 1.00 98.44 71 ASP A CA 1
ATOM 565 C C . ASP A 1 71 ? 2.681 -5.193 -3.975 1.00 98.44 71 ASP A C 1
ATOM 567 O O . ASP A 1 71 ? 2.594 -4.081 -4.512 1.00 98.44 71 ASP A O 1
ATOM 571 N N . GLU A 1 72 ? 3.826 -5.833 -3.741 1.00 98.12 72 GLU A N 1
ATOM 572 C CA . GLU A 1 72 ? 5.186 -5.332 -3.941 1.00 98.12 72 GLU A CA 1
ATOM 573 C C . GLU A 1 72 ? 5.886 -6.067 -5.095 1.00 98.12 72 GLU A C 1
ATOM 575 O O . GLU A 1 72 ? 7.105 -6.026 -5.229 1.00 98.12 72 GLU A O 1
ATOM 580 N N . VAL A 1 73 ? 5.132 -6.729 -5.983 1.00 97.62 73 VAL A N 1
ATOM 581 C CA . VAL A 1 73 ? 5.682 -7.520 -7.103 1.00 97.62 73 VAL A CA 1
ATOM 582 C C . VAL A 1 73 ? 6.603 -6.698 -8.024 1.00 97.62 73 VAL A C 1
ATOM 584 O O . VAL A 1 73 ? 7.474 -7.249 -8.701 1.00 97.62 73 VAL A O 1
ATOM 587 N N . TYR A 1 74 ? 6.425 -5.377 -8.061 1.00 96.69 74 TYR A N 1
ATOM 588 C CA . TYR A 1 74 ? 7.250 -4.444 -8.828 1.00 96.69 74 TYR A CA 1
ATOM 589 C C . TYR A 1 74 ? 8.244 -3.648 -7.968 1.00 96.69 74 TYR A C 1
ATOM 591 O O . TYR A 1 74 ? 8.760 -2.652 -8.455 1.00 96.69 74 TYR A O 1
ATOM 599 N N . GLU A 1 75 ? 8.554 -4.046 -6.728 1.00 96.12 75 GLU A N 1
ATOM 600 C CA . GLU A 1 75 ? 9.401 -3.269 -5.792 1.00 96.12 75 GLU A CA 1
ATOM 601 C C . GLU A 1 75 ? 10.760 -2.820 -6.366 1.00 96.12 75 GLU A C 1
ATOM 603 O O . GLU A 1 75 ? 11.310 -1.808 -5.944 1.00 96.12 75 GLU A O 1
ATOM 608 N N . ASN A 1 76 ? 11.291 -3.557 -7.348 1.00 94.06 76 ASN A N 1
ATOM 609 C CA . ASN A 1 76 ? 12.572 -3.281 -8.005 1.00 94.06 76 ASN A CA 1
ATOM 610 C C . ASN A 1 76 ? 12.440 -2.436 -9.292 1.00 94.06 76 ASN A C 1
ATOM 612 O O . ASN A 1 76 ? 13.443 -2.097 -9.913 1.00 94.06 76 ASN A O 1
ATOM 616 N N . TYR A 1 77 ? 11.219 -2.112 -9.720 1.00 94.50 77 TYR A N 1
ATOM 617 C CA . TYR A 1 77 ? 10.917 -1.335 -10.928 1.00 94.50 77 TYR A CA 1
ATOM 618 C C . TYR A 1 77 ? 10.711 0.135 -10.559 1.00 94.50 77 TYR A C 1
ATOM 620 O O . TYR A 1 77 ? 9.631 0.703 -10.724 1.00 94.50 77 TYR A O 1
ATOM 628 N N . LEU A 1 78 ? 11.766 0.726 -10.010 1.00 93.62 78 LEU A N 1
ATOM 629 C CA . LEU A 1 78 ? 11.808 2.110 -9.559 1.00 93.62 78 LEU A CA 1
ATOM 630 C C . LEU A 1 78 ? 12.565 2.961 -10.578 1.00 93.62 78 LEU A C 1
ATOM 632 O O . LEU A 1 78 ? 13.540 2.509 -11.180 1.00 93.62 78 LEU A O 1
ATOM 636 N N . TYR A 1 79 ? 12.116 4.198 -10.752 1.00 91.06 79 TYR A N 1
ATOM 637 C CA . TYR A 1 79 ? 12.731 5.176 -11.648 1.00 91.06 79 TYR A CA 1
ATOM 638 C C . TYR A 1 79 ? 13.117 6.433 -10.870 1.00 91.06 79 TYR A C 1
ATOM 640 O O . TYR A 1 79 ? 12.561 6.703 -9.799 1.00 91.06 79 TYR A O 1
ATOM 648 N N . ASP A 1 80 ? 14.061 7.195 -11.420 1.00 89.56 80 ASP A N 1
ATOM 649 C CA . ASP A 1 80 ? 14.584 8.428 -10.831 1.00 89.56 80 ASP A CA 1
ATOM 650 C C . ASP A 1 80 ? 15.043 8.216 -9.373 1.00 89.56 80 ASP A C 1
ATOM 652 O O . ASP A 1 80 ? 15.712 7.230 -9.064 1.00 89.56 80 ASP A O 1
ATOM 656 N N . ASP A 1 81 ? 14.667 9.121 -8.468 1.00 87.06 81 ASP A N 1
ATOM 657 C CA . ASP A 1 81 ? 14.994 9.051 -7.040 1.00 87.06 81 ASP A CA 1
ATOM 658 C C . ASP A 1 81 ? 13.944 8.283 -6.210 1.00 87.06 81 ASP A C 1
ATOM 660 O O . ASP A 1 81 ? 13.959 8.340 -4.974 1.00 87.06 81 ASP A O 1
ATOM 664 N N . SER A 1 82 ? 13.004 7.580 -6.858 1.00 89.06 82 SER A N 1
ATOM 665 C CA . SER A 1 82 ? 11.977 6.825 -6.134 1.00 89.06 82 SER A CA 1
ATOM 666 C C . SER A 1 82 ? 12.585 5.647 -5.370 1.00 89.06 82 SER A C 1
ATOM 668 O O . SER A 1 82 ? 13.482 4.946 -5.841 1.00 89.06 82 SER A O 1
ATOM 670 N N . LYS A 1 83 ? 12.089 5.430 -4.150 1.00 91.75 83 LYS A N 1
ATOM 671 C CA . LYS A 1 83 ? 12.502 4.325 -3.286 1.00 91.75 83 LYS A CA 1
ATOM 672 C C . LYS A 1 83 ? 11.279 3.564 -2.825 1.00 91.75 83 LYS A C 1
ATOM 674 O O . LYS A 1 83 ? 10.353 4.154 -2.272 1.00 91.75 83 LYS A O 1
ATOM 679 N N . HIS A 1 84 ? 11.312 2.252 -3.000 1.00 95.62 84 HIS A N 1
ATOM 680 C CA . HIS A 1 84 ? 10.320 1.376 -2.402 1.00 95.62 84 HIS A CA 1
ATOM 681 C C . HIS A 1 84 ? 10.576 1.251 -0.901 1.00 95.62 84 HIS A C 1
ATOM 683 O O . HIS A 1 84 ? 11.714 1.096 -0.460 1.00 95.62 84 HIS A O 1
ATOM 689 N N . THR A 1 85 ? 9.512 1.328 -0.109 1.00 95.88 85 THR A N 1
ATOM 690 C CA . THR A 1 85 ? 9.543 1.049 1.328 1.00 95.88 85 THR A CA 1
ATOM 691 C C . THR A 1 85 ? 8.490 -0.008 1.604 1.00 95.88 85 THR A C 1
ATOM 693 O O . THR A 1 85 ? 7.298 0.270 1.485 1.00 95.88 85 THR A O 1
ATOM 696 N N . SER A 1 86 ? 8.920 -1.213 1.978 1.00 97.31 86 SER A N 1
ATOM 697 C CA . SER A 1 86 ? 7.975 -2.262 2.359 1.00 97.31 86 SER A CA 1
ATOM 698 C C . SER A 1 86 ? 7.282 -1.870 3.669 1.00 97.31 86 SER A C 1
ATOM 700 O O . SER A 1 86 ? 7.983 -1.567 4.645 1.00 97.31 86 SER A O 1
ATOM 702 N N . PRO A 1 87 ? 5.940 -1.886 3.761 1.00 98.06 87 PRO A N 1
ATOM 703 C CA . PRO A 1 87 ? 5.245 -1.497 4.982 1.00 98.06 87 PRO A CA 1
ATOM 704 C C . PRO A 1 87 ? 5.604 -2.389 6.170 1.00 98.06 87 PRO A C 1
ATOM 706 O O . PRO A 1 87 ? 5.678 -1.896 7.290 1.00 98.06 87 PRO A O 1
ATOM 709 N N . ALA A 1 88 ? 5.919 -3.667 5.930 1.00 98.06 88 ALA A N 1
ATOM 710 C CA . ALA A 1 88 ? 6.331 -4.614 6.965 1.00 98.06 88 ALA A CA 1
ATOM 711 C C . ALA A 1 88 ? 7.641 -4.211 7.673 1.00 98.06 88 ALA A C 1
ATOM 713 O O . ALA A 1 88 ? 7.899 -4.673 8.782 1.00 98.06 88 ALA A O 1
ATOM 714 N N . SER A 1 89 ? 8.454 -3.339 7.060 1.00 97.44 89 SER A N 1
ATOM 715 C CA . SER A 1 89 ? 9.687 -2.805 7.659 1.00 97.44 89 SER A CA 1
ATOM 716 C C . SER A 1 89 ? 9.450 -1.661 8.654 1.00 97.44 89 SER A C 1
ATOM 718 O O . SER A 1 89 ? 10.374 -1.257 9.359 1.00 97.44 89 SER A O 1
ATOM 720 N N . LEU A 1 90 ? 8.228 -1.122 8.714 1.00 96.88 90 LEU A N 1
ATOM 721 C CA . LEU A 1 90 ? 7.877 0.002 9.575 1.00 96.88 90 LEU A CA 1
ATOM 722 C C . LEU A 1 90 ? 7.462 -0.470 10.976 1.00 96.88 90 LEU A C 1
ATOM 724 O O . LEU A 1 90 ? 6.970 -1.584 11.170 1.00 96.88 90 LEU A O 1
ATOM 728 N N . ASN A 1 91 ? 7.634 0.407 11.966 1.00 96.06 91 ASN A N 1
ATOM 729 C CA . ASN A 1 91 ? 7.309 0.104 13.360 1.00 96.06 91 ASN A CA 1
ATOM 730 C C . ASN A 1 91 ? 5.840 -0.318 13.523 1.00 96.06 91 ASN A C 1
ATOM 732 O O . ASN A 1 91 ? 4.923 0.374 13.075 1.00 96.06 91 ASN A O 1
ATOM 736 N N . ASP A 1 92 ? 5.638 -1.431 14.228 1.00 96.50 92 ASP A N 1
ATOM 737 C CA . ASP A 1 92 ? 4.340 -2.065 14.499 1.00 96.50 92 ASP A CA 1
ATOM 738 C C . ASP A 1 92 ? 3.585 -2.580 13.261 1.00 96.50 92 ASP A C 1
ATOM 740 O O . ASP A 1 92 ? 2.407 -2.918 13.370 1.00 96.50 92 ASP A O 1
ATOM 744 N N . MET A 1 93 ? 4.231 -2.656 12.092 1.00 98.25 93 MET A N 1
ATOM 745 C CA . MET A 1 93 ? 3.579 -3.085 10.849 1.00 98.25 93 MET A CA 1
ATOM 746 C C . MET A 1 93 ? 3.910 -4.512 10.421 1.00 98.25 93 MET A C 1
ATOM 748 O O . MET A 1 93 ? 3.154 -5.072 9.628 1.00 98.25 93 MET A O 1
ATOM 752 N N . PHE A 1 94 ? 4.973 -5.124 10.954 1.00 98.31 94 PHE A N 1
ATOM 753 C CA . PHE A 1 94 ? 5.379 -6.488 10.591 1.00 98.31 94 PHE A CA 1
ATOM 754 C C . PHE A 1 94 ? 4.235 -7.505 10.763 1.00 98.31 94 PHE A C 1
ATOM 756 O O . PHE A 1 94 ? 3.850 -8.168 9.808 1.00 98.31 94 PHE A O 1
ATOM 763 N N . GLU A 1 95 ? 3.594 -7.533 11.935 1.00 97.94 95 GLU A N 1
ATOM 764 C CA . GLU A 1 95 ? 2.482 -8.453 12.255 1.00 97.94 95 GLU A CA 1
ATOM 765 C C . GLU A 1 95 ? 1.153 -8.106 11.551 1.00 97.94 95 GLU A C 1
ATOM 767 O O . GLU A 1 95 ? 0.170 -8.843 11.636 1.00 97.94 95 GLU A O 1
ATOM 772 N N . ARG A 1 96 ? 1.085 -6.947 10.886 1.00 97.81 96 ARG A N 1
ATOM 773 C CA . ARG A 1 96 ? -0.144 -6.395 10.288 1.00 97.81 96 ARG A CA 1
ATOM 774 C C . ARG A 1 96 ? -0.083 -6.323 8.770 1.00 97.81 96 ARG A C 1
ATOM 776 O O . ARG A 1 96 ? -1.084 -5.974 8.143 1.00 97.81 96 ARG A O 1
ATOM 783 N N . THR A 1 97 ? 1.068 -6.633 8.183 1.00 98.75 97 THR A N 1
ATOM 784 C CA . THR A 1 97 ? 1.292 -6.526 6.745 1.00 98.75 97 THR A CA 1
ATOM 785 C C . THR A 1 97 ? 1.333 -7.908 6.118 1.00 98.75 97 THR A C 1
ATOM 787 O O . THR A 1 97 ? 2.119 -8.762 6.510 1.00 98.75 97 THR A O 1
ATOM 790 N N . ILE A 1 98 ? 0.504 -8.112 5.101 1.00 98.69 98 ILE A N 1
ATOM 791 C CA . ILE A 1 98 ? 0.600 -9.247 4.191 1.00 98.69 98 ILE A CA 1
ATOM 792 C C . ILE A 1 98 ? 1.333 -8.740 2.952 1.00 98.69 98 ILE A C 1
ATOM 794 O O . ILE A 1 98 ? 0.734 -8.080 2.102 1.00 98.69 98 ILE A O 1
ATOM 798 N N . THR A 1 99 ? 2.634 -9.014 2.870 1.00 98.50 99 THR A N 1
ATOM 799 C CA . THR A 1 99 ? 3.455 -8.662 1.705 1.00 98.50 99 THR A CA 1
ATOM 800 C C . THR A 1 99 ? 3.310 -9.730 0.625 1.00 98.50 99 THR A C 1
ATOM 802 O O . THR A 1 99 ? 3.525 -10.914 0.876 1.00 98.50 99 THR A O 1
ATOM 805 N N . ILE A 1 100 ? 2.946 -9.304 -0.581 1.00 98.38 100 ILE A N 1
ATOM 806 C CA . ILE A 1 100 ? 2.839 -10.139 -1.777 1.00 98.38 100 ILE A CA 1
ATOM 807 C C . ILE A 1 100 ? 3.990 -9.772 -2.709 1.00 98.38 100 ILE A C 1
ATOM 809 O O . ILE A 1 100 ? 4.201 -8.599 -3.011 1.00 98.38 100 ILE A O 1
ATOM 813 N N . ASN A 1 101 ? 4.710 -10.779 -3.194 1.00 96.62 101 ASN A N 1
ATOM 814 C CA . ASN A 1 101 ? 5.778 -10.609 -4.171 1.00 96.62 101 ASN A CA 1
ATOM 815 C C . ASN A 1 101 ? 5.781 -11.802 -5.144 1.00 96.62 101 ASN A C 1
ATOM 817 O O . ASN A 1 101 ? 5.040 -12.762 -4.958 1.00 96.62 101 ASN A O 1
ATOM 821 N N . ALA A 1 102 ? 6.549 -11.734 -6.230 1.00 95.38 102 ALA A N 1
ATOM 822 C CA . ALA A 1 102 ? 6.632 -12.817 -7.201 1.00 95.38 102 ALA A CA 1
ATOM 823 C C . ALA A 1 102 ? 7.926 -12.774 -8.019 1.00 95.38 102 ALA A C 1
ATOM 825 O O . ALA A 1 102 ? 8.368 -11.722 -8.483 1.00 95.38 102 ALA A O 1
ATOM 826 N N . MET A 1 103 ? 8.451 -13.954 -8.367 1.00 93.62 103 MET A N 1
ATOM 827 C CA . MET A 1 103 ? 9.618 -14.066 -9.261 1.00 93.62 103 MET A CA 1
ATOM 828 C C . MET A 1 103 ? 9.329 -13.599 -10.692 1.00 93.62 103 MET A C 1
ATOM 830 O O . MET A 1 103 ? 10.243 -13.311 -11.466 1.00 93.62 103 MET A O 1
ATOM 834 N N . SER A 1 104 ? 8.046 -13.517 -11.048 1.00 93.25 104 SER A N 1
ATOM 835 C CA . SER A 1 104 ? 7.570 -13.192 -12.391 1.00 93.25 104 SER A CA 1
ATOM 836 C C . SER A 1 104 ? 8.177 -11.909 -12.958 1.00 93.25 104 SER A C 1
ATOM 838 O O . SER A 1 104 ? 8.440 -11.852 -14.159 1.00 93.25 104 SER A O 1
ATOM 840 N N . LYS A 1 105 ? 8.371 -10.880 -12.123 1.00 90.38 105 LYS A N 1
ATOM 841 C CA . LYS A 1 105 ? 8.849 -9.565 -12.573 1.00 90.38 105 LYS A CA 1
ATOM 842 C C . LYS A 1 105 ? 10.333 -9.388 -12.340 1.00 90.38 105 LYS A C 1
ATOM 844 O O . LYS A 1 105 ? 11.037 -9.063 -13.289 1.00 90.38 105 LYS A O 1
ATOM 849 N N . LEU A 1 106 ? 10.826 -9.664 -11.138 1.00 90.75 106 LEU A N 1
ATOM 850 C CA . LEU A 1 106 ? 12.247 -9.496 -10.840 1.00 90.75 106 LEU A CA 1
ATOM 851 C C . LEU A 1 106 ? 13.148 -10.346 -11.753 1.00 90.75 106 LEU A C 1
ATOM 853 O O . LEU A 1 106 ? 14.163 -9.862 -12.240 1.00 90.75 106 LEU A O 1
ATOM 857 N N . TYR A 1 107 ? 12.746 -11.586 -12.046 1.00 93.44 107 TYR A N 1
ATOM 858 C CA . TYR A 1 107 ? 13.566 -12.538 -12.805 1.00 93.44 107 TYR A CA 1
ATOM 859 C C . TYR A 1 107 ? 13.073 -12.791 -14.231 1.00 93.44 107 TYR A C 1
ATOM 861 O O . TYR A 1 107 ? 13.534 -13.729 -14.877 1.00 93.44 107 TYR A O 1
ATOM 869 N N . SER A 1 108 ? 12.107 -12.009 -14.730 1.00 93.56 108 SER A N 1
ATOM 870 C CA . SER A 1 108 ? 11.459 -12.263 -16.031 1.00 93.56 108 SER A CA 1
ATOM 871 C C . SER A 1 108 ? 10.928 -13.703 -16.184 1.00 93.56 108 SER A C 1
ATOM 873 O O . SER A 1 108 ? 10.801 -14.231 -17.287 1.00 93.56 108 SER A O 1
ATOM 875 N N . ALA A 1 109 ? 10.589 -14.348 -15.064 1.00 95.00 109 ALA A N 1
ATOM 876 C CA . ALA A 1 109 ? 10.232 -15.762 -14.978 1.00 95.00 109 ALA A CA 1
ATOM 877 C C . ALA A 1 109 ? 8.708 -15.965 -14.896 1.00 95.00 109 ALA A C 1
ATOM 879 O O . ALA A 1 109 ? 8.212 -16.779 -14.119 1.00 95.00 109 ALA A O 1
ATOM 880 N N . THR A 1 110 ? 7.930 -15.214 -15.683 1.00 91.81 110 THR A N 1
ATOM 881 C CA . THR A 1 110 ? 6.450 -15.223 -15.620 1.00 91.81 110 THR A CA 1
ATOM 882 C C . THR A 1 110 ? 5.841 -16.619 -15.815 1.00 91.81 110 THR A C 1
ATOM 884 O O . THR A 1 110 ? 4.801 -16.931 -15.227 1.00 91.81 110 THR A O 1
ATOM 887 N N . GLY A 1 111 ? 6.504 -17.475 -16.599 1.00 96.00 111 GLY A N 1
ATOM 888 C CA . GLY A 1 111 ? 6.094 -18.856 -16.867 1.00 96.00 111 GLY A CA 1
ATOM 889 C C . GLY A 1 111 ? 6.310 -19.841 -15.713 1.00 96.00 111 GLY A C 1
ATOM 890 O O . GLY A 1 111 ? 5.715 -20.911 -15.735 1.00 96.00 111 GLY A O 1
ATOM 891 N N . PHE A 1 112 ? 7.105 -19.494 -14.693 1.00 94.88 112 PHE A N 1
ATOM 892 C CA . PHE A 1 112 ? 7.418 -20.391 -13.568 1.00 94.88 112 PHE A CA 1
ATOM 893 C C . PHE A 1 112 ? 6.294 -20.460 -12.531 1.00 94.88 112 PHE A C 1
ATOM 895 O O . PHE A 1 112 ? 6.253 -21.397 -11.741 1.00 94.88 112 PHE A O 1
ATOM 902 N N . ARG A 1 113 ? 5.370 -19.487 -12.551 1.00 92.88 113 ARG A N 1
ATOM 903 C CA . ARG A 1 113 ? 4.186 -19.445 -11.675 1.00 92.88 113 ARG A CA 1
ATOM 904 C C . ARG A 1 113 ? 4.539 -19.541 -10.181 1.00 92.88 113 ARG A C 1
ATOM 906 O O . ARG A 1 113 ? 3.875 -20.259 -9.443 1.00 92.88 113 ARG A O 1
ATOM 913 N N . LEU A 1 114 ? 5.563 -18.797 -9.755 1.00 94.06 114 LEU A N 1
ATOM 914 C CA . LEU A 1 114 ? 6.043 -18.763 -8.371 1.00 94.06 114 LEU A CA 1
ATOM 915 C C . LEU A 1 114 ? 5.984 -17.344 -7.781 1.00 94.06 114 LEU A C 1
ATOM 917 O O . LEU A 1 114 ? 6.466 -16.384 -8.401 1.00 94.06 114 LEU A O 1
ATOM 921 N N . GLY A 1 115 ? 5.403 -17.249 -6.586 1.00 91.38 115 GLY A N 1
ATOM 922 C CA . GLY A 1 115 ? 5.258 -16.066 -5.738 1.00 91.38 115 GLY A CA 1
ATOM 923 C C . GLY A 1 115 ? 4.733 -16.459 -4.364 1.00 91.38 115 GLY A C 1
ATOM 924 O O . GLY A 1 115 ? 4.404 -17.658 -4.203 1.00 91.38 115 GLY A O 1
#

InterPro domains:
  IPR004839 Aminotransferase, class I/classII, large domain [PF00155] (7-115)
  IPR015421 Pyridoxal phosphate-dependent transferase, major domain [G3DSA:3.40.640.10] (14-115)
  IPR015424 Pyridoxal phosphate-dependent transferase [SSF53383] (4-115)
  IPR051326 Kynurenine--oxoglutarate transaminase [PTHR43807] (8-115)

pLDDT: mean 95.01, std 6.37, range [56.59, 98.75]

Foldseek 3Di:
DDPPDPDDDDDFDADPLRHRDLVSVLVPDDLPAAEDEDEACDPPPSDHDDPVSLVSVVVVCVVNVHAYEYECQCQVVDDDPDHHDQQCPDPPRVVRYRYDYACCPVVVPVVVPGD

Organism: NCBI:txid412755